Protein AF-A0A378FSZ7-F1 (afdb_monomer_lite)

Secondary structure (DSSP, 8-state):
-TTS--PPPPTTTSGGG-TTSPPP-TTHHHHHHHHHHIIIIIIITTS-SSGGG------

Foldseek 3Di:
DVVPDDDQQDPPFAVVSDPVGDGDPPCVVVVVVVVVCCCPVPNVVLCDPDNVPDDPDDD

InterPro domains:
  IPR029062 Class I glutamine amidotransferase-like [G3DSA:3.40.50.880] (1-51)
  IPR029062 Class I glutamine amidotransferase-like [SSF52317] (3-47)
  IPR033752 MetA family [PF04204] (2-49)
  IPR033752 MetA family [PTHR20919] (2-55)

pLDDT: mean 89.04, std 11.2, range [53.94, 98.5]

Organism: Klebsiella pneumoniae (NCBI:txid573)

Structure (mmCIF, N/CA/C/O backbone):
data_AF-A0A378FSZ7-F1
#
_entry.id   AF-A0A378FSZ7-F1
#
loop_
_atom_site.group_PDB
_atom_site.id
_atom_site.type_symbol
_atom_site.label_atom_id
_atom_site.label_alt_id
_atom_site.label_comp_id
_atom_site.label_asym_id
_atom_site.label_entity_id
_atom_site.label_seq_id
_atom_site.pdbx_PDB_ins_code
_atom_site.Cartn_x
_atom_site.Cartn_y
_atom_site.Cartn_z
_atom_site.occupancy
_atom_site.B_iso_or_equiv
_atom_site.auth_seq_id
_atom_site.auth_comp_id
_atom_site.auth_asym_id
_atom_site.auth_atom_id
_atom_site.pdbx_PDB_model_num
ATOM 1 N N . MET A 1 1 ? -3.967 13.252 20.206 1.00 62.03 1 MET A N 1
ATOM 2 C CA . MET A 1 1 ? -4.666 14.270 21.024 1.00 62.03 1 MET A CA 1
ATOM 3 C C . MET A 1 1 ? -3.710 15.230 21.730 1.00 62.03 1 MET A C 1
ATOM 5 O O . MET A 1 1 ? -4.151 16.281 22.162 1.00 62.03 1 MET A O 1
ATOM 9 N N . GLU A 1 2 ? -2.411 14.924 21.801 1.00 75.38 2 GLU A N 1
ATOM 10 C CA . GLU A 1 2 ? -1.400 15.720 22.519 1.00 75.38 2 GLU A CA 1
ATOM 11 C C . GLU A 1 2 ? -1.271 17.179 22.041 1.00 75.38 2 GLU A C 1
ATOM 13 O O . GLU A 1 2 ? -1.050 18.075 22.842 1.00 75.38 2 GLU A O 1
ATOM 18 N N . ALA A 1 3 ? -1.508 17.442 20.753 1.00 87.62 3 ALA A N 1
ATOM 19 C CA . ALA A 1 3 ? -1.499 18.794 20.191 1.00 87.62 3 ALA A CA 1
ATOM 20 C C . ALA A 1 3 ? -2.779 19.618 20.479 1.00 87.62 3 ALA A C 1
ATOM 22 O O . ALA A 1 3 ? -2.914 20.720 19.957 1.00 87.62 3 ALA A O 1
ATOM 23 N N . GLY A 1 4 ? -3.756 19.084 21.228 1.00 88.19 4 GLY A N 1
ATOM 24 C CA . GLY A 1 4 ? -5.045 19.748 21.494 1.00 88.19 4 GLY A CA 1
ATOM 25 C C . GLY A 1 4 ? -5.984 19.840 20.283 1.00 88.19 4 GLY A C 1
ATOM 26 O O . GLY A 1 4 ? -7.028 20.482 20.345 1.00 88.19 4 GLY A O 1
ATOM 27 N N . LEU A 1 5 ? -5.617 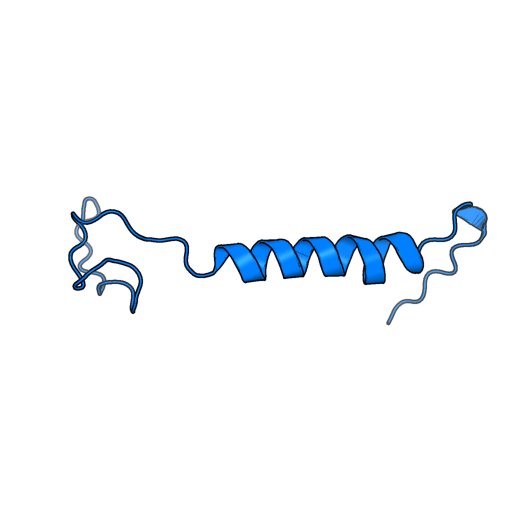19.199 19.175 1.00 86.69 5 LEU A N 1
ATOM 28 C CA . LEU A 1 5 ? -6.434 19.112 17.971 1.00 86.69 5 LEU A CA 1
ATOM 29 C C . LEU A 1 5 ? -7.417 17.942 18.101 1.00 86.69 5 LEU A C 1
ATOM 31 O O . LEU A 1 5 ? -7.039 16.870 18.586 1.00 86.69 5 LEU A O 1
ATOM 35 N N . ASN A 1 6 ? -8.645 18.142 17.613 1.00 88.31 6 ASN A N 1
ATOM 36 C CA . ASN A 1 6 ? -9.713 17.138 17.566 1.00 88.31 6 ASN A CA 1
ATOM 37 C C . ASN A 1 6 ? -9.918 16.634 16.124 1.00 88.31 6 ASN A C 1
ATOM 39 O O . ASN A 1 6 ? -10.927 16.975 15.507 1.00 88.31 6 ASN A O 1
ATOM 43 N N . PRO A 1 7 ? -8.959 15.891 15.537 1.00 91.50 7 PRO A N 1
ATOM 44 C CA . PRO A 1 7 ? -9.141 15.335 14.206 1.00 91.50 7 PRO A CA 1
ATOM 45 C C . PRO A 1 7 ? -10.205 14.235 14.223 1.00 91.50 7 PRO A C 1
ATOM 47 O 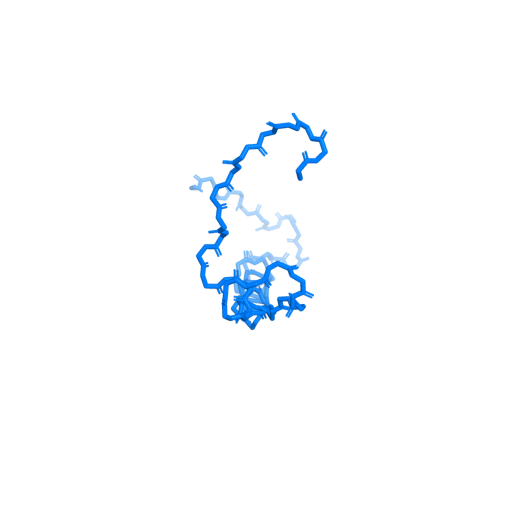O . PRO A 1 7 ? -10.387 13.534 15.221 1.00 91.50 7 PRO A O 1
ATOM 50 N N . GLU A 1 8 ? -10.863 14.054 13.084 1.00 94.25 8 GLU A N 1
ATOM 51 C CA . GLU A 1 8 ? -11.764 12.927 12.876 1.00 94.25 8 GLU A CA 1
ATOM 52 C C . GLU A 1 8 ? -10.999 11.596 12.839 1.00 94.25 8 GLU A C 1
ATOM 54 O O . GLU A 1 8 ? -9.807 11.529 12.521 1.00 94.25 8 GLU A O 1
ATOM 59 N N . ILE A 1 9 ? -11.701 10.514 13.179 1.00 94.00 9 ILE A N 1
ATOM 60 C CA . ILE A 1 9 ? -11.131 9.166 13.175 1.00 94.00 9 ILE A CA 1
ATOM 61 C C . ILE A 1 9 ? -10.940 8.711 11.720 1.00 94.00 9 ILE A C 1
ATOM 63 O O . ILE A 1 9 ? -11.887 8.794 10.936 1.00 94.00 9 ILE A O 1
ATOM 67 N N . PRO A 1 10 ? -9.760 8.182 11.341 1.00 95.94 10 PRO A N 1
ATOM 68 C CA . PRO A 1 10 ? -9.525 7.726 9.977 1.00 95.94 10 PRO A CA 1
ATOM 69 C C . PRO A 1 10 ? -10.502 6.623 9.558 1.00 95.94 10 PRO A C 1
ATOM 71 O O . PRO A 1 10 ? -10.653 5.604 10.240 1.00 95.94 10 PRO A O 1
ATOM 74 N N . HIS A 1 11 ? -11.135 6.808 8.401 1.00 96.38 11 HIS A N 1
ATOM 75 C CA . HIS A 1 11 ? -12.127 5.874 7.879 1.00 96.38 11 HIS A CA 1
ATOM 76 C C . HIS A 1 11 ? -11.532 4.488 7.605 1.00 96.38 11 HIS A C 1
ATOM 78 O O . HIS A 1 11 ? -10.484 4.360 6.973 1.00 96.38 11 HIS A O 1
ATOM 84 N N . ASN A 1 12 ? -12.246 3.442 8.037 1.00 96.69 12 ASN A N 1
ATOM 85 C CA . ASN A 1 12 ? -11.915 2.032 7.791 1.00 96.69 12 ASN A CA 1
ATOM 86 C C . ASN A 1 12 ? -10.506 1.604 8.257 1.00 96.69 12 ASN A C 1
ATOM 88 O O . ASN A 1 12 ? -9.960 0.622 7.752 1.00 96.69 12 ASN A O 1
ATOM 92 N N . TYR A 1 13 ? -9.915 2.325 9.214 1.00 97.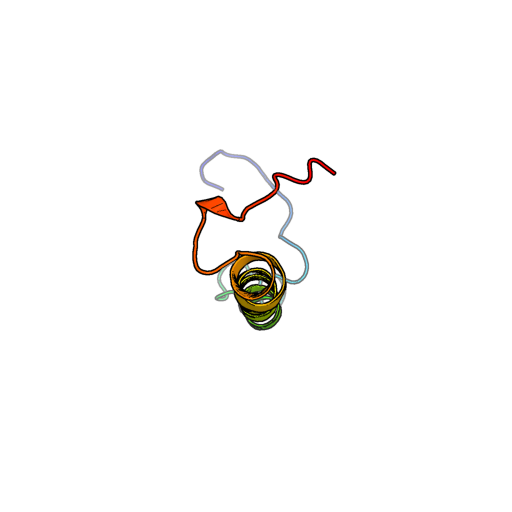00 13 TYR A N 1
ATOM 93 C CA . TYR A 1 13 ? -8.555 2.068 9.693 1.00 97.00 13 TYR A CA 1
ATOM 94 C C . TYR A 1 13 ? -8.535 1.268 11.003 1.00 97.00 13 TYR A C 1
ATOM 96 O O . TYR A 1 13 ? -7.928 0.194 11.083 1.00 97.00 13 TYR A O 1
ATOM 104 N N . PHE A 1 14 ? -9.231 1.769 12.026 1.00 97.81 14 PHE A N 1
ATOM 105 C CA . PHE A 1 14 ? -9.343 1.113 13.326 1.00 97.81 14 PHE A CA 1
ATOM 106 C C . PHE A 1 14 ? -10.569 0.187 13.380 1.00 97.81 14 PHE A C 1
ATOM 108 O O . PHE A 1 14 ? -11.656 0.591 12.956 1.00 97.81 14 PHE A O 1
ATOM 115 N N . PRO A 1 15 ? -10.448 -1.041 13.923 1.00 97.38 15 PRO A N 1
ATOM 116 C CA . PRO A 1 15 ? -11.604 -1.896 14.170 1.00 97.38 15 PRO A CA 1
ATOM 117 C C . PRO A 1 15 ? -12.653 -1.176 15.024 1.00 97.38 15 PRO A C 1
ATOM 119 O O . PRO A 1 15 ? -12.322 -0.621 16.070 1.00 97.38 15 PRO A O 1
ATOM 122 N N . GLN A 1 16 ? -13.910 -1.193 14.568 1.00 96.06 16 GLN A N 1
ATOM 123 C CA . GLN A 1 16 ? -15.051 -0.553 15.243 1.00 96.06 16 GLN A CA 1
ATOM 124 C C . GLN A 1 16 ? -14.889 0.963 15.467 1.00 96.06 16 GLN A C 1
ATOM 126 O O . GLN A 1 16 ? -15.569 1.527 16.316 1.00 96.06 16 GLN A O 1
ATOM 131 N N . ASN A 1 17 ? -14.018 1.628 14.695 1.00 95.69 17 ASN A N 1
ATOM 132 C CA . ASN A 1 17 ? -13.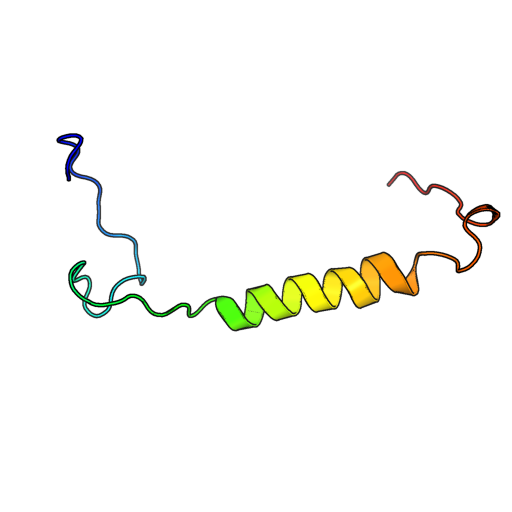659 3.039 14.871 1.00 95.69 17 ASN A CA 1
ATOM 133 C C . ASN A 1 17 ? -13.092 3.366 16.265 1.00 95.69 17 ASN A C 1
ATOM 135 O O . ASN A 1 17 ? -13.172 4.510 16.697 1.00 95.69 17 ASN A O 1
ATOM 139 N N . ASP A 1 18 ? -12.505 2.388 16.960 1.00 95.75 18 ASP A N 1
ATOM 140 C CA . ASP A 1 18 ? -11.890 2.592 18.273 1.00 95.75 18 ASP A CA 1
ATOM 141 C C . ASP A 1 18 ? -10.355 2.705 18.147 1.00 95.75 18 ASP A C 1
ATOM 143 O O . ASP A 1 18 ? -9.699 1.713 17.814 1.00 95.75 18 ASP A O 1
ATOM 147 N N . PRO A 1 19 ? -9.752 3.878 18.431 1.00 93.31 19 PRO A N 1
ATOM 148 C CA . PRO A 1 19 ? -8.304 4.090 18.360 1.00 93.31 19 PRO A CA 1
ATOM 149 C C . PRO A 1 19 ? -7.467 3.234 19.321 1.00 93.31 19 PRO A C 1
ATOM 151 O O . PRO A 1 19 ? -6.254 3.136 19.129 1.00 93.31 19 PRO A O 1
ATOM 154 N N . GLN A 1 20 ? -8.073 2.629 20.350 1.00 95.62 20 GLN A N 1
ATOM 155 C CA . GLN A 1 20 ? -7.380 1.695 21.247 1.00 95.62 20 GLN A CA 1
ATOM 156 C C . GLN A 1 20 ? -7.160 0.327 20.591 1.00 95.62 20 GLN A C 1
ATOM 158 O O . GLN A 1 20 ? -6.254 -0.421 20.969 1.00 95.62 20 GLN A O 1
ATOM 163 N N . ASN A 1 21 ? -7.961 -0.006 19.575 1.00 96.69 21 ASN A N 1
ATOM 164 C CA . ASN A 1 21 ? -7.809 -1.245 18.834 1.00 96.69 21 ASN A CA 1
ATOM 165 C C . ASN A 1 21 ? -6.647 -1.149 17.845 1.00 96.69 21 ASN A C 1
ATOM 167 O O . ASN A 1 21 ? -6.496 -0.185 17.097 1.00 96.69 21 ASN A O 1
ATOM 171 N N . LYS A 1 22 ? -5.839 -2.209 17.762 1.00 97.25 22 LYS A N 1
ATOM 172 C CA . LYS A 1 22 ? -4.736 -2.268 16.798 1.00 97.25 22 LYS A CA 1
ATOM 173 C C . LYS A 1 22 ? -5.278 -2.282 15.354 1.00 97.25 22 LYS A C 1
ATOM 175 O O . LYS A 1 22 ? -6.044 -3.190 15.012 1.00 97.25 22 LYS A O 1
ATOM 180 N N . PRO A 1 23 ? -4.858 -1.347 14.480 1.00 97.56 23 PRO A N 1
ATOM 181 C CA . PRO A 1 23 ? -5.297 -1.320 13.091 1.00 97.56 23 PRO A CA 1
ATOM 182 C C . PRO A 1 23 ? -4.730 -2.509 12.311 1.00 97.56 23 PRO A C 1
ATOM 184 O O . PRO A 1 23 ? -3.659 -3.047 12.617 1.00 97.56 23 PRO A O 1
ATOM 187 N N . ARG A 1 24 ? -5.454 -2.918 11.268 1.00 96.88 24 ARG A N 1
ATOM 188 C CA . ARG A 1 24 ? -5.027 -3.981 10.350 1.00 96.88 24 ARG A CA 1
ATOM 189 C C . ARG A 1 24 ? -4.507 -3.344 9.066 1.00 96.88 24 ARG A C 1
ATOM 191 O O . ARG A 1 24 ? -5.192 -2.531 8.463 1.00 96.88 24 ARG A O 1
ATOM 198 N N . ALA A 1 25 ? -3.322 -3.750 8.614 1.00 97.31 25 ALA A N 1
ATOM 199 C CA . ALA A 1 25 ? -2.741 -3.267 7.359 1.00 97.31 25 ALA A CA 1
ATOM 200 C C . ALA A 1 25 ? -3.395 -3.953 6.141 1.00 97.31 25 ALA A C 1
ATOM 202 O O . ALA A 1 25 ? -2.792 -4.819 5.504 1.00 97.31 25 ALA A O 1
ATOM 203 N N . THR A 1 26 ? -4.646 -3.597 5.846 1.00 97.62 26 THR A N 1
ATOM 204 C CA . THR A 1 26 ? -5.476 -4.206 4.788 1.00 97.62 26 THR A CA 1
ATOM 205 C C . THR A 1 26 ? -4.953 -3.931 3.377 1.00 97.62 26 THR A C 1
ATOM 207 O O . THR A 1 26 ? -5.113 -4.764 2.491 1.00 97.62 26 THR A O 1
ATOM 210 N N . TRP A 1 27 ? -4.251 -2.814 3.173 1.00 97.81 27 TRP A N 1
ATOM 211 C CA . TRP A 1 27 ? -3.648 -2.431 1.889 1.00 97.81 27 TRP A CA 1
ATOM 212 C C . TRP A 1 27 ? -2.282 -3.083 1.621 1.00 97.81 27 TRP A C 1
ATOM 214 O O . TRP A 1 27 ? -1.725 -2.918 0.535 1.00 97.81 27 TRP A O 1
ATOM 224 N N . ARG A 1 28 ? -1.720 -3.834 2.582 1.00 98.31 28 ARG A N 1
ATOM 225 C CA . ARG A 1 28 ? -0.349 -4.371 2.492 1.00 98.31 28 ARG A CA 1
ATOM 226 C C . ARG A 1 28 ? -0.121 -5.231 1.248 1.00 98.31 28 ARG A C 1
ATOM 228 O O . ARG A 1 28 ? 0.932 -5.120 0.630 1.00 98.31 28 ARG A O 1
ATOM 235 N N . SER A 1 29 ? -1.081 -6.083 0.887 1.00 98.06 29 SER A N 1
ATOM 236 C CA . SER A 1 29 ? -0.957 -6.963 -0.283 1.00 98.06 29 SER A CA 1
ATOM 237 C C . SER A 1 29 ? -0.776 -6.165 -1.573 1.00 98.06 29 SER A C 1
ATOM 239 O O . SER A 1 29 ? 0.143 -6.434 -2.338 1.00 98.06 29 SER A O 1
ATOM 241 N N . HIS A 1 30 ? -1.599 -5.137 -1.770 1.00 98.31 30 HIS A N 1
ATOM 242 C CA . HIS A 1 30 ? -1.537 -4.266 -2.938 1.00 98.31 30 HIS A CA 1
ATOM 243 C C . HIS A 1 30 ? -0.266 -3.414 -2.944 1.00 98.31 30 HIS A C 1
ATOM 245 O O . HIS A 1 30 ? 0.326 -3.233 -4.001 1.00 98.31 30 HIS A O 1
ATOM 251 N N . GLY A 1 31 ? 0.206 -2.966 -1.774 1.00 98.50 31 GLY A N 1
ATOM 252 C CA . GLY A 1 31 ? 1.508 -2.306 -1.653 1.00 98.50 31 GLY A CA 1
ATOM 253 C C . GLY 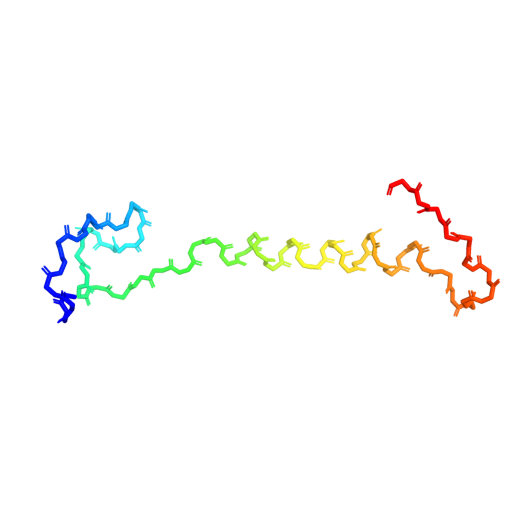A 1 31 ? 2.654 -3.206 -2.122 1.00 98.50 31 GLY A C 1
ATOM 254 O O . GLY A 1 31 ? 3.448 -2.801 -2.964 1.00 98.50 31 GLY A O 1
ATOM 255 N N . ASN A 1 32 ? 2.698 -4.457 -1.653 1.00 98.38 32 ASN A N 1
ATOM 256 C CA . ASN A 1 32 ? 3.703 -5.422 -2.107 1.00 98.38 32 ASN A CA 1
ATOM 257 C C . ASN A 1 32 ? 3.621 -5.667 -3.621 1.00 98.38 32 ASN A 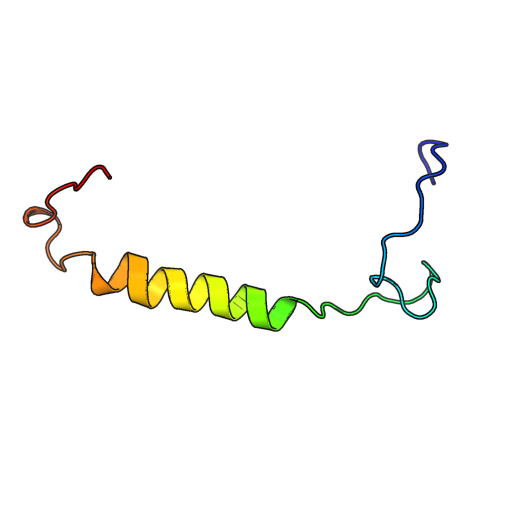C 1
ATOM 259 O O . ASN A 1 32 ? 4.650 -5.672 -4.292 1.00 98.38 32 ASN A O 1
ATOM 263 N N . LEU A 1 33 ? 2.409 -5.841 -4.162 1.00 98.50 33 LEU A N 1
ATOM 264 C CA . LEU A 1 33 ? 2.204 -6.037 -5.599 1.00 98.50 33 LEU A CA 1
ATOM 265 C C . LEU A 1 33 ? 2.658 -4.826 -6.413 1.00 98.50 33 LEU A C 1
ATOM 267 O O . LEU A 1 33 ? 3.300 -5.010 -7.440 1.00 98.50 33 LEU A O 1
ATOM 271 N N . LEU A 1 34 ? 2.377 -3.606 -5.952 1.00 98.38 34 LEU A N 1
ATOM 272 C CA . LEU A 1 34 ? 2.801 -2.383 -6.628 1.00 98.38 34 LEU A CA 1
ATOM 273 C C . LEU A 1 34 ? 4.324 -2.344 -6.789 1.00 98.38 34 LEU A C 1
ATOM 275 O O . LEU A 1 34 ? 4.812 -2.181 -7.904 1.00 98.38 34 LEU A O 1
ATOM 279 N N . PHE A 1 35 ? 5.071 -2.550 -5.701 1.00 98.00 35 PHE A N 1
ATOM 280 C CA . PHE A 1 35 ? 6.534 -2.517 -5.752 1.00 98.00 35 PHE A CA 1
ATOM 281 C C . PHE A 1 35 ? 7.119 -3.689 -6.541 1.00 98.00 35 PHE A C 1
ATOM 283 O O . PHE A 1 35 ? 8.035 -3.484 -7.334 1.00 98.00 35 PHE A O 1
ATOM 290 N N . ALA A 1 36 ? 6.581 -4.900 -6.375 1.00 97.44 36 ALA A N 1
ATOM 291 C CA . ALA A 1 36 ? 7.031 -6.060 -7.141 1.00 97.44 36 ALA A CA 1
ATOM 292 C C . ALA A 1 36 ? 6.800 -5.864 -8.646 1.00 97.44 36 ALA A C 1
ATOM 294 O O . ALA A 1 36 ? 7.693 -6.122 -9.450 1.00 97.44 36 ALA A O 1
ATOM 295 N N . ASN A 1 37 ? 5.625 -5.367 -9.035 1.00 96.38 37 ASN A N 1
ATOM 296 C CA . ASN A 1 37 ? 5.299 -5.118 -10.434 1.00 96.38 37 ASN A CA 1
ATOM 297 C C . ASN A 1 37 ? 6.145 -3.985 -11.011 1.00 96.38 37 ASN A C 1
ATOM 299 O O . ASN A 1 37 ? 6.656 -4.115 -12.120 1.00 96.38 37 ASN A O 1
ATOM 303 N N . TRP A 1 38 ? 6.326 -2.898 -10.261 1.00 95.81 38 TRP A N 1
ATOM 304 C CA . TRP A 1 38 ? 7.165 -1.786 -10.690 1.00 95.81 38 TRP A CA 1
ATOM 305 C C . TRP A 1 38 ? 8.604 -2.244 -10.942 1.00 95.81 38 TRP A C 1
ATOM 307 O O . TRP A 1 38 ? 9.129 -2.047 -12.035 1.00 95.81 38 TRP A O 1
ATOM 317 N N . LEU A 1 39 ? 9.214 -2.945 -9.985 1.00 93.81 39 LEU A N 1
ATOM 318 C CA . LEU A 1 39 ? 10.579 -3.439 -10.147 1.00 93.81 39 LEU A CA 1
ATOM 319 C C . LEU A 1 39 ? 10.700 -4.433 -11.303 1.00 93.81 39 LEU A C 1
ATOM 321 O O . LEU A 1 39 ? 11.625 -4.324 -12.100 1.00 93.81 39 LEU A O 1
ATOM 325 N N . ASN A 1 40 ? 9.775 -5.384 -11.429 1.00 91.62 40 ASN A N 1
ATOM 326 C CA . ASN A 1 40 ? 9.907 -6.442 -12.428 1.00 91.62 40 ASN A CA 1
ATOM 327 C C . ASN A 1 40 ? 9.580 -5.965 -13.846 1.00 91.62 40 ASN A C 1
ATOM 329 O O . ASN A 1 40 ? 10.346 -6.234 -14.769 1.00 91.62 40 ASN A O 1
ATOM 333 N N . TYR A 1 41 ? 8.461 -5.266 -14.031 1.00 89.00 41 TYR A N 1
ATOM 334 C CA . TYR A 1 41 ? 7.960 -4.922 -15.364 1.00 89.00 41 TYR A CA 1
ATOM 335 C C . TYR A 1 41 ? 8.446 -3.558 -15.854 1.00 89.00 41 TYR A C 1
ATOM 337 O O . TYR A 1 41 ? 8.597 -3.374 -17.056 1.00 89.00 41 TYR A O 1
ATOM 345 N N . TYR A 1 42 ? 8.726 -2.619 -14.945 1.00 86.81 42 TYR A N 1
ATOM 346 C CA . TYR A 1 42 ? 9.082 -1.241 -15.303 1.00 86.81 42 TYR A CA 1
ATOM 347 C C . TYR A 1 42 ? 10.508 -0.846 -14.948 1.00 86.81 42 TYR A C 1
ATOM 349 O O . TYR A 1 42 ? 10.951 0.197 -15.397 1.00 86.81 42 TYR A O 1
ATOM 357 N N . VAL A 1 43 ? 11.244 -1.620 -14.153 1.00 87.75 43 VAL A N 1
ATOM 358 C CA . VAL A 1 43 ? 12.673 -1.353 -13.933 1.00 87.75 43 VAL A CA 1
ATOM 359 C C . VAL A 1 43 ? 13.495 -2.431 -14.617 1.00 87.75 43 VAL A C 1
ATOM 361 O O . VAL A 1 43 ? 14.234 -2.140 -15.550 1.00 87.75 43 VAL A O 1
ATOM 364 N N . TYR A 1 44 ? 13.335 -3.687 -14.212 1.00 85.94 44 TYR A N 1
ATOM 365 C CA . TYR A 1 44 ? 14.178 -4.788 -14.661 1.00 85.94 44 TYR A CA 1
ATOM 366 C C . TYR A 1 44 ? 14.026 -5.095 -16.156 1.00 85.94 44 TYR A C 1
ATOM 368 O O . TYR A 1 44 ? 15.024 -5.134 -16.864 1.00 85.94 44 TYR A O 1
ATOM 376 N N . GLN A 1 45 ? 12.799 -5.276 -16.655 1.00 83.69 45 GLN A N 1
ATOM 377 C CA . GLN A 1 45 ? 12.579 -5.664 -18.058 1.00 83.69 45 GLN A CA 1
ATOM 378 C C . GLN A 1 45 ? 12.955 -4.580 -19.072 1.00 83.69 45 GLN A C 1
ATOM 380 O O . GLN A 1 45 ? 13.342 -4.907 -20.191 1.00 83.69 45 GLN A O 1
ATOM 385 N N . ILE A 1 46 ? 12.843 -3.306 -18.695 1.00 82.69 46 ILE A N 1
ATOM 386 C CA . ILE A 1 46 ? 13.145 -2.189 -19.598 1.00 82.69 46 ILE A CA 1
ATOM 387 C C . ILE A 1 46 ? 14.597 -1.714 -19.491 1.00 82.69 46 ILE A C 1
ATOM 389 O O . ILE A 1 46 ? 15.061 -0.970 -20.351 1.00 82.69 46 ILE A O 1
ATOM 393 N N . THR A 1 47 ? 15.317 -2.119 -18.440 1.00 81.75 47 THR A N 1
ATOM 394 C CA . THR A 1 47 ? 16.718 -1.743 -18.252 1.00 81.75 47 THR A CA 1
ATOM 395 C C . THR A 1 47 ? 17.600 -2.728 -19.012 1.00 81.75 47 THR A C 1
ATOM 397 O O . THR A 1 47 ? 17.654 -3.905 -18.648 1.00 81.75 47 THR A O 1
ATOM 400 N N . PRO A 1 48 ? 18.323 -2.289 -20.056 1.00 83.00 48 PRO A N 1
ATOM 401 C CA . PRO A 1 48 ? 19.271 -3.162 -20.726 1.00 83.00 48 PRO A CA 1
ATOM 402 C C . PRO A 1 48 ? 20.373 -3.581 -19.749 1.00 83.00 48 PRO A C 1
ATOM 404 O O . PRO A 1 48 ? 20.834 -2.786 -18.931 1.00 83.00 48 PRO A O 1
ATOM 407 N N . TYR A 1 49 ? 20.830 -4.829 -19.870 1.00 81.69 49 TYR A N 1
ATOM 408 C CA . TYR A 1 49 ? 21.905 -5.375 -19.033 1.00 81.69 49 TYR A CA 1
ATOM 409 C C . TYR A 1 49 ? 23.190 -4.533 -19.101 1.00 81.69 49 TYR A C 1
ATOM 411 O O . TYR A 1 49 ? 23.862 -4.325 -18.095 1.00 81.69 49 TYR A O 1
ATOM 419 N N . ASP A 1 50 ? 23.511 -4.024 -20.293 1.00 85.88 50 ASP A N 1
ATOM 420 C CA . ASP A 1 50 ? 24.577 -3.051 -20.500 1.00 85.88 50 ASP A CA 1
ATOM 421 C C . ASP A 1 50 ? 23.972 -1.657 -20.673 1.00 85.88 50 ASP A C 1
ATOM 423 O O . ASP A 1 50 ? 23.334 -1.358 -21.686 1.00 85.88 50 ASP A O 1
ATOM 427 N N . LEU A 1 51 ? 24.210 -0.806 -19.676 1.00 82.81 51 LEU A N 1
ATOM 428 C CA . LEU A 1 51 ? 23.666 0.547 -19.589 1.00 82.81 51 LEU A CA 1
ATOM 429 C C . LEU A 1 51 ? 24.108 1.456 -20.741 1.00 82.81 51 LEU A C 1
ATOM 431 O O . LEU A 1 51 ? 23.447 2.455 -21.005 1.00 82.81 51 LEU A O 1
ATOM 435 N N . ARG A 1 52 ? 25.176 1.112 -21.475 1.00 86.31 52 ARG A N 1
ATOM 436 C CA . ARG A 1 52 ? 25.580 1.848 -22.688 1.00 86.31 52 ARG A CA 1
ATOM 437 C C . ARG A 1 52 ? 24.539 1.756 -23.806 1.00 86.31 52 ARG A C 1
ATOM 439 O O . ARG A 1 52 ? 24.539 2.601 -24.693 1.00 86.31 52 ARG A O 1
ATOM 446 N N . HIS A 1 53 ? 23.660 0.753 -23.760 1.00 80.88 53 HIS A N 1
ATOM 447 C CA . HIS A 1 53 ? 22.540 0.588 -24.690 1.00 80.88 53 HIS A CA 1
ATOM 448 C C . HIS A 1 53 ? 21.236 1.202 -24.169 1.00 80.88 53 HIS A C 1
ATOM 450 O O . HIS A 1 53 ? 20.186 1.032 -24.789 1.00 80.88 53 HIS A O 1
ATOM 456 N N . MET A 1 54 ? 21.269 1.880 -23.018 1.00 80.00 54 MET A N 1
ATOM 457 C CA . MET A 1 54 ? 20.107 2.594 -22.513 1.00 80.00 54 MET A CA 1
ATOM 458 C C . MET A 1 54 ? 19.906 3.847 -23.366 1.00 80.00 54 MET A C 1
ATOM 460 O O . MET A 1 54 ? 20.670 4.804 -23.269 1.00 80.00 54 MET A O 1
ATOM 464 N N . ASN A 1 55 ? 18.868 3.844 -24.199 1.00 72.44 55 ASN A N 1
ATOM 465 C CA . ASN A 1 55 ? 18.358 5.071 -24.795 1.00 72.44 55 ASN A CA 1
ATOM 466 C C . ASN A 1 55 ? 17.443 5.730 -23.758 1.00 72.44 55 ASN A C 1
ATOM 468 O O . ASN A 1 55 ? 16.411 5.141 -23.437 1.00 72.44 55 ASN A O 1
ATOM 472 N N . PRO A 1 56 ? 17.789 6.906 -23.206 1.00 65.12 56 PRO A N 1
ATOM 473 C CA . PRO A 1 56 ? 16.895 7.602 -22.295 1.00 65.12 56 PRO A CA 1
ATOM 474 C C . PRO A 1 56 ? 15.669 8.080 -23.080 1.00 65.12 56 PRO A C 1
ATOM 476 O O . PRO A 1 56 ? 15.696 9.124 -23.728 1.00 65.12 56 PRO A O 1
ATOM 479 N N . THR A 1 57 ? 14.590 7.303 -23.056 1.00 60.38 57 THR A N 1
ATOM 480 C CA . THR A 1 57 ? 13.268 7.776 -23.469 1.00 60.38 57 THR A CA 1
ATOM 481 C C . THR A 1 57 ? 12.708 8.625 -22.340 1.00 60.38 57 THR A C 1
ATOM 483 O O . THR A 1 57 ? 12.285 8.108 -21.310 1.00 60.38 57 THR A O 1
ATOM 486 N N . LEU A 1 58 ? 12.774 9.941 -22.536 1.00 55.16 58 LEU A N 1
ATOM 487 C CA . LEU A 1 58 ? 11.985 10.919 -21.799 1.00 55.16 58 LEU A CA 1
ATOM 488 C C . LEU A 1 58 ? 10.586 10.942 -22.431 1.00 55.16 58 LEU A C 1
ATOM 490 O O . LEU A 1 58 ? 10.326 11.759 -23.313 1.00 55.16 58 LEU A O 1
ATOM 494 N N . GLU A 1 59 ? 9.720 10.018 -22.027 1.00 53.94 59 GLU A N 1
ATOM 495 C CA . GLU A 1 59 ? 8.297 10.352 -21.888 1.00 53.94 59 GLU A CA 1
ATOM 496 C C . GLU A 1 59 ? 7.994 10.574 -20.407 1.00 53.94 59 GLU A C 1
ATOM 498 O O . GLU A 1 59 ? 8.510 9.786 -19.579 1.00 53.94 59 GLU A O 1
#

Radius of gyration: 20.82 Å; chains: 1; bounding box: 41×27×47 Å

Sequence (59 aa):
MEAGLNPEIPHNYFPQNDPQNKPRATWRSHGNLLFANWLNYYVYQITPYDLRHMNPTLE